Protein AF-A0A1H9UF86-F1 (afdb_monomer_lite)

Sequence (65 aa):
MATRTVTFEVDTEMLFDMLLKMNGETSDIGARVVGALLAENGIIDSIGMAIYGVYVVRPVEQVPA

Secondary structure (DSSP, 8-state):
--EEEEEEEE-HHHHHHHHHHTTT--HHHHHHHHHHHHSS--HHHHHHHHTTTEEEEEEEEEEP-

Foldseek 3Di:
DWDKDWDKDADPVLLVVVCVVVVNDCPQLVVLVVVQRPDFRDPVSQVSNVNNRIHTPDRIDTDDD

Radius of gyration: 12.72 Å; chains: 1; bounding box: 21×26×39 Å

Structure (mmCIF, N/CA/C/O backbone):
data_AF-A0A1H9UF86-F1
#
_entry.id   AF-A0A1H9UF86-F1
#
loop_
_atom_site.group_PDB
_atom_site.id
_atom_site.type_symbol
_atom_site.label_atom_id
_atom_site.label_alt_id
_atom_site.label_comp_id
_atom_site.label_asym_id
_atom_site.label_entity_id
_atom_site.label_seq_id
_atom_site.pdbx_PDB_ins_code
_atom_site.Cartn_x
_atom_site.Cartn_y
_atom_site.Cartn_z
_atom_site.occupancy
_atom_site.B_iso_or_equiv
_atom_site.auth_seq_id
_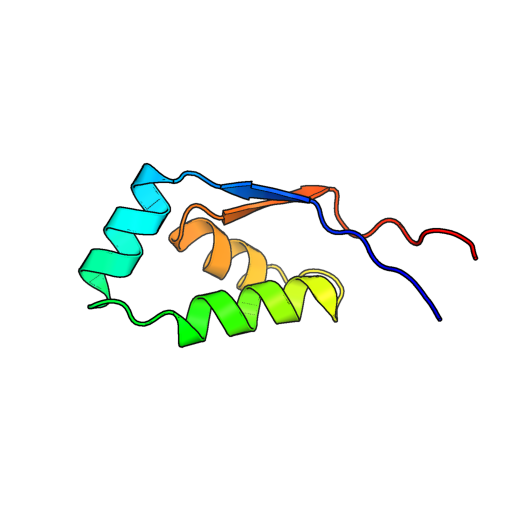atom_site.auth_comp_id
_atom_site.auth_asym_id
_atom_site.auth_atom_id
_atom_site.pdbx_PDB_model_num
ATOM 1 N N . MET A 1 1 ? 9.206 16.150 -15.678 1.00 53.72 1 MET A N 1
ATOM 2 C CA . MET A 1 1 ? 9.091 15.270 -14.495 1.00 53.72 1 MET A CA 1
ATOM 3 C C . MET A 1 1 ? 8.340 14.032 -14.941 1.00 53.72 1 MET A C 1
ATOM 5 O O . MET A 1 1 ? 7.338 14.200 -15.619 1.00 53.72 1 MET A O 1
ATOM 9 N N . ALA A 1 2 ? 8.843 12.829 -14.666 1.00 68.00 2 ALA A N 1
ATOM 10 C CA . ALA A 1 2 ? 8.124 11.604 -15.012 1.00 68.00 2 ALA A CA 1
ATOM 11 C C . ALA A 1 2 ? 7.088 11.316 -13.919 1.00 68.00 2 ALA A C 1
ATOM 13 O O . ALA A 1 2 ? 7.457 11.165 -12.754 1.00 68.00 2 ALA A O 1
ATOM 14 N N . THR A 1 3 ? 5.810 11.270 -14.285 1.00 68.94 3 THR A N 1
ATOM 15 C CA . THR A 1 3 ? 4.731 10.889 -13.369 1.00 68.94 3 THR A CA 1
ATOM 16 C C . THR A 1 3 ? 4.549 9.379 -13.436 1.00 68.94 3 THR A C 1
ATOM 18 O O . THR A 1 3 ? 4.434 8.809 -14.522 1.00 68.94 3 THR A O 1
ATOM 21 N N . ARG A 1 4 ? 4.544 8.728 -12.271 1.00 72.06 4 ARG A N 1
ATOM 22 C 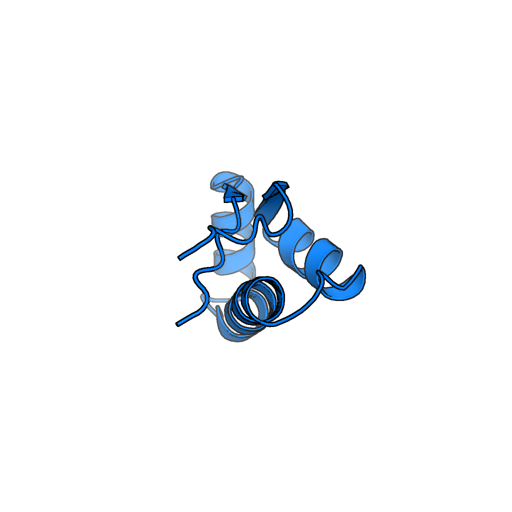CA . ARG A 1 4 ? 4.265 7.297 -12.133 1.00 72.06 4 ARG A CA 1
ATOM 23 C C . ARG A 1 4 ? 2.981 7.110 -11.346 1.00 72.06 4 ARG A C 1
ATOM 25 O O . ARG A 1 4 ? 2.819 7.708 -10.284 1.00 72.06 4 ARG A O 1
ATOM 32 N N . THR A 1 5 ? 2.104 6.257 -11.856 1.00 76.31 5 THR A N 1
ATOM 33 C CA . THR A 1 5 ? 0.870 5.871 -11.173 1.0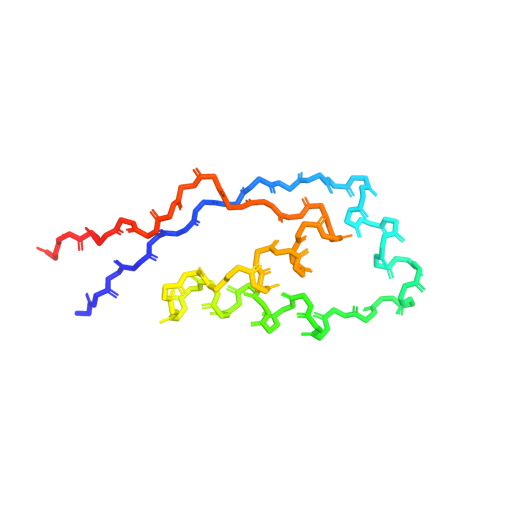0 76.31 5 THR A CA 1
ATOM 34 C C . THR A 1 5 ? 0.931 4.388 -10.842 1.00 76.31 5 THR A C 1
ATOM 36 O O . THR A 1 5 ? 1.231 3.569 -11.708 1.00 76.31 5 THR A O 1
ATOM 39 N N . VAL A 1 6 ? 0.644 4.056 -9.585 1.00 77.50 6 VAL A N 1
ATOM 40 C CA . VAL A 1 6 ? 0.487 2.682 -9.101 1.00 77.50 6 VAL A CA 1
ATOM 41 C C . VAL A 1 6 ? -0.886 2.585 -8.458 1.00 77.50 6 VAL A C 1
ATOM 43 O O . VAL A 1 6 ? -1.261 3.445 -7.660 1.00 77.50 6 VAL A O 1
ATOM 46 N N . THR A 1 7 ? -1.654 1.566 -8.833 1.00 83.31 7 THR A N 1
ATOM 47 C CA . THR A 1 7 ? -2.979 1.317 -8.257 1.00 83.31 7 THR A CA 1
ATOM 48 C C . THR A 1 7 ? -2.880 0.195 -7.239 1.00 83.31 7 THR A C 1
ATOM 50 O O . THR A 1 7 ? -2.457 -0.911 -7.582 1.00 83.31 7 THR A O 1
ATOM 53 N N . PHE A 1 8 ? -3.305 0.486 -6.012 1.00 85.50 8 PHE A N 1
ATOM 54 C CA . PHE A 1 8 ? -3.386 -0.481 -4.927 1.00 85.50 8 PHE A CA 1
ATOM 55 C C . PHE A 1 8 ? -4.843 -0.847 -4.652 1.00 85.50 8 PHE A C 1
ATOM 57 O O . PHE A 1 8 ? -5.713 0.023 -4.642 1.00 85.50 8 PHE A O 1
ATOM 64 N N . GLU A 1 9 ? -5.082 -2.123 -4.392 1.00 89.94 9 GLU A N 1
ATOM 65 C CA . GLU A 1 9 ? -6.296 -2.627 -3.763 1.00 89.94 9 GLU A CA 1
ATOM 66 C C . GLU A 1 9 ? -5.957 -2.996 -2.326 1.00 89.94 9 GLU A C 1
ATOM 68 O O . GLU A 1 9 ? -4.892 -3.553 -2.054 1.00 89.94 9 GLU A O 1
ATOM 73 N N . VAL A 1 10 ? -6.828 -2.607 -1.401 1.00 89.25 10 VAL A N 1
ATOM 74 C CA . VAL A 1 10 ? -6.565 -2.714 0.030 1.00 89.25 10 VAL A CA 1
ATOM 75 C C . VAL A 1 10 ? -7.728 -3.430 0.693 1.00 89.25 10 VAL A C 1
ATOM 77 O O . VAL A 1 10 ? -8.844 -2.911 0.714 1.00 89.25 10 VAL A O 1
ATOM 80 N N . ASP A 1 11 ? -7.442 -4.591 1.270 1.00 91.69 11 ASP A N 1
ATOM 81 C CA . ASP A 1 11 ? -8.307 -5.228 2.253 1.00 91.69 11 ASP A CA 1
ATOM 82 C C . ASP A 1 11 ? -8.152 -4.481 3.579 1.00 91.69 11 ASP A C 1
ATOM 84 O O . ASP A 1 11 ? -7.157 -4.609 4.298 1.00 91.69 11 ASP A O 1
ATOM 88 N N . THR A 1 12 ? -9.141 -3.647 3.886 1.00 89.06 12 THR A N 1
ATOM 89 C CA . THR A 1 12 ? -9.118 -2.819 5.088 1.00 89.06 12 THR A CA 1
ATOM 90 C C . THR A 1 12 ? -9.211 -3.642 6.366 1.00 89.06 12 THR A C 1
ATOM 92 O O . THR A 1 12 ? -8.605 -3.253 7.361 1.00 89.06 12 THR A O 1
ATOM 95 N N . GLU A 1 13 ? -9.934 -4.765 6.370 1.00 91.38 13 GLU A N 1
ATOM 96 C CA . GLU A 1 13 ? -10.067 -5.593 7.575 1.00 91.38 13 GLU A CA 1
ATOM 97 C C . GLU A 1 13 ? -8.720 -6.222 7.931 1.00 91.38 13 GLU A C 1
ATOM 99 O O . GLU A 1 13 ? -8.256 -6.107 9.069 1.00 91.38 13 GLU A O 1
ATOM 104 N N . MET A 1 14 ? -8.048 -6.797 6.934 1.00 88.31 14 MET A N 1
ATOM 105 C CA . MET A 1 14 ? -6.722 -7.383 7.106 1.00 88.31 14 MET A CA 1
ATOM 106 C C . MET A 1 14 ? -5.668 -6.327 7.458 1.00 88.31 14 MET A C 1
ATOM 108 O O . MET A 1 14 ? -4.846 -6.552 8.350 1.00 88.31 14 MET A O 1
ATOM 112 N N . LEU A 1 15 ? -5.705 -5.160 6.804 1.00 85.31 15 LEU A N 1
ATOM 113 C CA . LEU A 1 15 ? -4.784 -4.063 7.091 1.00 85.31 15 LEU A CA 1
ATOM 114 C C . LEU A 1 15 ? -4.904 -3.605 8.547 1.00 85.31 15 LEU A C 1
ATOM 116 O O . LEU A 1 15 ? -3.895 -3.508 9.246 1.00 85.31 15 LEU A O 1
ATOM 120 N N . PHE A 1 16 ? -6.122 -3.340 9.025 1.00 85.75 16 PHE A N 1
ATOM 121 C CA . PHE A 1 16 ? -6.321 -2.882 10.399 1.00 85.75 16 PHE A CA 1
ATOM 122 C C . PHE A 1 16 ? -5.977 -3.961 11.428 1.00 85.75 16 PHE A C 1
ATOM 124 O O . PHE A 1 16 ? -5.355 -3.635 12.438 1.00 85.75 16 PHE A O 1
ATOM 131 N N . ASP A 1 17 ? -6.296 -5.230 11.170 1.00 89.00 17 ASP A N 1
ATOM 132 C CA . ASP A 1 17 ? -5.914 -6.338 12.054 1.00 89.00 17 ASP A CA 1
ATOM 133 C C . ASP A 1 17 ? -4.385 -6.471 12.171 1.00 89.00 17 ASP A C 1
ATOM 135 O O . ASP A 1 17 ? -3.836 -6.610 13.266 1.00 89.00 17 ASP A O 1
ATOM 139 N N . MET A 1 18 ? -3.664 -6.334 11.057 1.00 82.81 18 MET A N 1
ATOM 140 C CA . MET A 1 18 ? -2.200 -6.376 11.054 1.00 82.81 18 MET A CA 1
ATOM 141 C C . MET A 1 18 ? -1.573 -5.165 11.743 1.00 82.81 18 MET A C 1
ATOM 143 O O . MET A 1 18 ? -0.630 -5.326 12.519 1.00 82.81 18 MET A O 1
ATOM 147 N N . LEU A 1 19 ? -2.121 -3.966 11.539 1.00 83.50 19 LEU A N 1
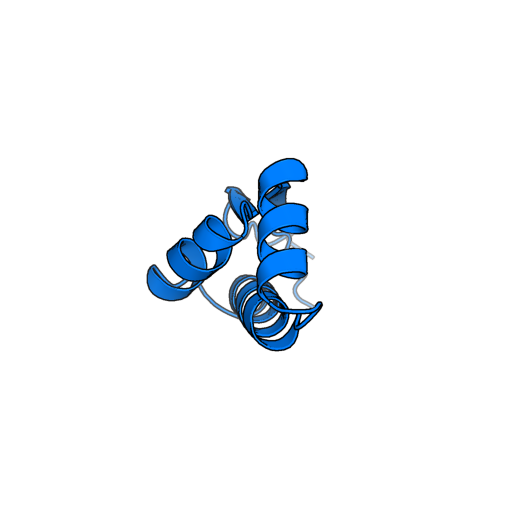ATOM 148 C CA . LEU A 1 19 ? -1.675 -2.770 12.256 1.00 83.50 19 LEU A CA 1
ATOM 149 C C . LEU A 1 19 ? -1.919 -2.890 13.763 1.00 83.50 19 LEU A C 1
ATOM 151 O O . LEU A 1 19 ? -1.049 -2.523 14.550 1.00 83.50 19 LEU A O 1
ATOM 155 N N . LEU A 1 20 ? -3.057 -3.449 14.178 1.00 85.94 20 LEU A N 1
ATOM 156 C CA . LEU A 1 20 ? -3.345 -3.724 15.588 1.00 85.94 20 LEU A CA 1
ATOM 157 C C . LEU A 1 20 ? -2.358 -4.744 16.174 1.00 85.94 20 LEU A C 1
ATOM 159 O O . LEU A 1 20 ? -1.811 -4.511 17.252 1.00 85.94 20 LEU A O 1
ATOM 163 N N . LYS A 1 21 ? -2.065 -5.831 15.449 1.00 84.31 21 LYS A N 1
ATOM 164 C CA . LYS A 1 21 ? -1.070 -6.846 15.849 1.00 84.31 21 LYS A CA 1
ATOM 165 C C . LYS A 1 21 ? 0.343 -6.278 15.985 1.00 84.31 21 LYS A C 1
ATOM 167 O O . LYS A 1 21 ? 1.108 -6.753 16.820 1.00 84.31 21 LYS A O 1
ATOM 172 N N . MET A 1 22 ? 0.673 -5.253 15.204 1.00 80.88 22 MET A N 1
ATOM 173 C CA . MET A 1 22 ? 1.961 -4.555 15.241 1.00 80.88 22 MET A CA 1
ATOM 174 C C . MET A 1 22 ? 1.969 -3.336 16.172 1.00 80.88 22 MET A C 1
ATOM 176 O O . MET A 1 22 ? 2.891 -2.526 16.117 1.00 80.88 22 MET A O 1
ATOM 180 N N . ASN A 1 23 ? 0.952 -3.178 17.028 1.00 84.50 23 ASN A N 1
ATOM 181 C CA . ASN A 1 23 ? 0.835 -2.043 17.949 1.00 84.50 23 ASN A CA 1
ATOM 182 C C . ASN A 1 23 ? 0.904 -0.672 17.234 1.00 84.50 23 ASN A C 1
ATOM 184 O O . ASN A 1 23 ? 1.449 0.298 17.762 1.00 84.50 23 ASN A O 1
ATOM 188 N N . GLY A 1 24 ? 0.374 -0.598 16.011 1.00 77.12 24 GLY A N 1
ATOM 189 C CA . GLY A 1 24 ? 0.359 0.605 15.179 1.00 77.12 24 GLY A CA 1
ATOM 190 C C . GLY A 1 24 ? 1.668 0.909 14.446 1.00 77.12 24 GLY A C 1
ATOM 191 O O . GLY A 1 24 ? 1.799 2.002 13.898 1.00 77.12 24 GLY A O 1
ATOM 192 N N . GLU A 1 25 ? 2.642 -0.004 14.416 1.00 81.06 25 GLU A N 1
ATOM 193 C CA . GLU A 1 25 ? 3.880 0.208 13.664 1.00 81.06 25 GLU A CA 1
ATOM 194 C C . GLU A 1 25 ? 3.639 0.129 12.141 1.00 81.06 25 GLU A C 1
ATOM 196 O O . GLU A 1 25 ? 3.318 -0.924 11.592 1.00 81.06 25 GLU A O 1
ATOM 201 N N . THR A 1 26 ? 3.813 1.256 11.440 1.00 82.50 26 THR A N 1
ATOM 202 C CA . THR A 1 26 ? 3.582 1.385 9.983 1.00 82.50 26 THR A CA 1
ATOM 203 C C . THR A 1 26 ? 4.866 1.557 9.159 1.00 82.50 26 THR A C 1
ATOM 205 O O . THR A 1 26 ? 4.796 1.797 7.952 1.00 82.50 26 THR A O 1
ATOM 208 N N . SER A 1 27 ? 6.038 1.503 9.794 1.00 84.00 27 SER A N 1
ATOM 209 C CA . SER A 1 27 ? 7.363 1.723 9.184 1.00 84.00 27 SER A CA 1
ATOM 210 C C . SER A 1 27 ? 7.608 0.789 7.989 1.00 84.00 27 SER A C 1
ATOM 212 O O . SER A 1 27 ? 7.901 1.251 6.883 1.00 84.00 27 SER A O 1
ATOM 214 N N . ASP A 1 28 ? 7.404 -0.511 8.195 1.00 83.19 28 ASP A N 1
ATOM 215 C CA . ASP A 1 28 ? 7.680 -1.568 7.220 1.00 83.19 28 ASP A CA 1
ATOM 216 C C . ASP A 1 28 ? 6.762 -1.507 5.998 1.00 83.19 28 ASP A C 1
ATOM 218 O O . ASP A 1 28 ? 7.222 -1.614 4.858 1.00 83.19 28 ASP A O 1
ATOM 222 N N . ILE A 1 29 ? 5.458 -1.307 6.213 1.00 84.19 29 ILE A N 1
ATOM 223 C CA . ILE A 1 29 ? 4.500 -1.190 5.109 1.00 84.19 29 ILE A CA 1
ATOM 224 C C . ILE A 1 29 ? 4.734 0.103 4.316 1.00 84.19 29 ILE A C 1
ATOM 226 O O . ILE A 1 29 ? 4.687 0.085 3.086 1.00 84.19 29 ILE A O 1
ATOM 230 N N . GLY A 1 30 ? 5.087 1.202 4.992 1.00 81.31 30 GLY A N 1
ATOM 231 C CA . GLY A 1 30 ? 5.428 2.469 4.347 1.00 81.31 30 GLY A CA 1
ATOM 232 C C . GLY A 1 30 ? 6.648 2.354 3.432 1.00 81.31 30 GLY A C 1
ATOM 233 O O . GLY A 1 30 ? 6.603 2.814 2.290 1.00 81.31 30 GLY A O 1
ATOM 234 N N . ALA A 1 31 ? 7.713 1.685 3.887 1.00 84.44 31 ALA A N 1
ATOM 235 C CA . ALA A 1 31 ? 8.910 1.456 3.078 1.00 84.44 31 ALA A CA 1
ATOM 236 C C . ALA A 1 31 ? 8.605 0.648 1.805 1.00 84.44 31 ALA A C 1
ATOM 238 O O . ALA A 1 31 ? 9.093 0.992 0.727 1.00 84.44 31 ALA A O 1
ATOM 239 N N . ARG A 1 32 ? 7.751 -0.377 1.907 1.00 83.38 32 ARG A N 1
ATOM 240 C CA . ARG A 1 32 ? 7.364 -1.231 0.769 1.00 83.38 32 ARG A CA 1
ATOM 241 C C . ARG A 1 32 ? 6.472 -0.505 -0.240 1.00 83.38 32 ARG A C 1
ATOM 243 O O . ARG A 1 32 ? 6.700 -0.626 -1.441 1.00 83.38 32 ARG A O 1
ATOM 250 N N . VAL A 1 33 ? 5.522 0.311 0.225 1.00 81.69 33 VAL A N 1
ATOM 251 C CA . VAL A 1 33 ? 4.686 1.155 -0.653 1.00 81.69 33 VAL A CA 1
ATOM 252 C C . VAL A 1 33 ? 5.542 2.174 -1.405 1.00 81.69 33 VAL A C 1
ATOM 254 O O . VAL A 1 33 ? 5.377 2.360 -2.610 1.00 81.69 33 VAL A O 1
ATOM 257 N N . VAL A 1 34 ? 6.4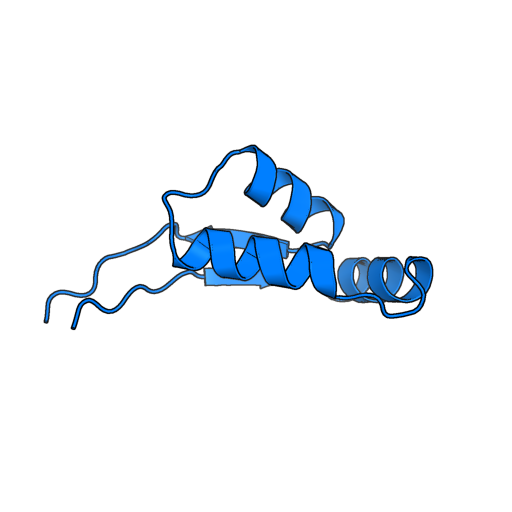99 2.810 -0.723 1.00 80.31 34 VAL A N 1
ATOM 258 C CA . VAL A 1 34 ? 7.449 3.725 -1.371 1.00 80.31 34 VAL A CA 1
ATOM 259 C C . VAL A 1 34 ? 8.347 2.972 -2.360 1.00 80.31 34 VAL A C 1
ATOM 261 O O . VAL A 1 34 ? 8.577 3.466 -3.464 1.00 80.31 34 VAL A O 1
ATOM 264 N N . GLY A 1 35 ? 8.790 1.758 -2.022 1.00 81.25 35 GLY A N 1
ATOM 265 C CA . GLY A 1 35 ? 9.522 0.870 -2.931 1.00 81.25 35 GLY A CA 1
ATOM 266 C C . GLY A 1 35 ? 8.764 0.604 -4.234 1.00 81.25 35 GLY A C 1
ATOM 267 O O . GLY A 1 35 ? 9.326 0.785 -5.315 1.00 81.25 35 GLY A O 1
ATOM 268 N N . ALA A 1 36 ? 7.465 0.307 -4.141 1.00 77.88 36 ALA A N 1
ATOM 269 C CA . ALA A 1 36 ? 6.592 0.086 -5.296 1.00 77.88 36 ALA A CA 1
ATOM 270 C C . ALA A 1 36 ? 6.426 1.323 -6.205 1.00 77.88 36 ALA A C 1
ATOM 272 O O . ALA A 1 36 ? 6.164 1.199 -7.400 1.00 77.88 36 ALA A O 1
ATOM 273 N N . LEU A 1 37 ? 6.594 2.534 -5.662 1.00 74.19 37 LEU A N 1
ATOM 274 C CA . LEU A 1 37 ? 6.555 3.782 -6.436 1.00 74.19 37 LEU A CA 1
ATOM 275 C C . LEU A 1 37 ? 7.903 4.093 -7.114 1.00 74.19 37 LEU A C 1
ATOM 277 O O . LEU A 1 37 ? 7.946 4.669 -8.211 1.00 74.19 37 LEU A O 1
ATOM 281 N N . LEU A 1 38 ? 9.014 3.729 -6.466 1.00 75.69 38 LEU A N 1
ATOM 282 C CA . LEU A 1 38 ? 10.370 4.062 -6.908 1.00 75.69 38 LEU A CA 1
ATOM 283 C C . LEU A 1 38 ? 10.974 3.029 -7.877 1.00 75.69 38 LEU A C 1
ATOM 285 O O . LEU A 1 38 ? 11.725 3.423 -8.776 1.00 75.69 38 LEU A O 1
ATOM 289 N N . ALA A 1 39 ? 10.634 1.743 -7.759 1.00 68.00 39 ALA A N 1
ATOM 290 C CA . ALA A 1 39 ? 11.268 0.646 -8.501 1.00 68.00 39 ALA A CA 1
ATOM 291 C C . ALA A 1 39 ? 10.278 -0.198 -9.333 1.00 68.00 39 ALA A C 1
ATOM 293 O O . ALA A 1 39 ? 9.064 -0.063 -9.210 1.00 68.00 39 ALA A O 1
ATOM 294 N N . GLU A 1 40 ? 10.802 -1.078 -10.199 1.00 63.00 40 GLU A N 1
ATOM 295 C CA . GLU A 1 40 ? 10.019 -2.216 -10.698 1.00 63.00 40 GLU A CA 1
ATOM 296 C C . GLU A 1 40 ? 9.695 -3.114 -9.502 1.00 63.00 40 GLU A C 1
ATOM 298 O O . GLU A 1 40 ? 10.608 -3.563 -8.810 1.00 63.00 40 GLU A O 1
ATOM 303 N N . ASN A 1 41 ? 8.401 -3.317 -9.237 1.00 62.03 41 ASN A N 1
ATOM 304 C CA . ASN A 1 41 ? 7.892 -4.051 -8.080 1.00 62.03 41 ASN A CA 1
ATOM 305 C C . ASN A 1 41 ? 8.653 -5.365 -7.859 1.00 62.03 41 ASN A C 1
ATOM 307 O O . ASN A 1 41 ? 8.459 -6.342 -8.586 1.00 62.03 41 ASN A O 1
ATOM 311 N N . GLY A 1 42 ? 9.493 -5.400 -6.824 1.00 65.81 42 GLY A N 1
ATOM 312 C CA . GLY A 1 42 ? 10.137 -6.627 -6.390 1.00 65.81 42 GLY A CA 1
ATOM 313 C C . GLY A 1 42 ? 9.091 -7.614 -5.872 1.00 65.81 42 GLY A C 1
ATOM 314 O O . GLY A 1 42 ? 8.129 -7.237 -5.195 1.00 65.81 42 GLY A O 1
ATOM 315 N N . ILE A 1 43 ? 9.291 -8.906 -6.150 1.00 70.44 43 ILE A N 1
ATOM 316 C CA . ILE A 1 43 ? 8.433 -9.986 -5.627 1.00 70.44 43 ILE A CA 1
ATOM 317 C C . ILE A 1 43 ? 8.354 -9.912 -4.091 1.00 70.44 43 ILE A C 1
ATOM 319 O O . ILE A 1 43 ? 7.295 -10.131 -3.511 1.00 70.44 43 ILE A O 1
ATOM 323 N N . ILE A 1 44 ? 9.457 -9.537 -3.437 1.00 75.75 44 ILE A N 1
ATOM 324 C CA . ILE A 1 44 ? 9.555 -9.414 -1.977 1.00 75.75 44 ILE A CA 1
ATOM 325 C C . ILE A 1 44 ? 8.649 -8.298 -1.444 1.00 75.75 44 ILE A C 1
ATOM 327 O O . ILE A 1 44 ? 7.914 -8.529 -0.488 1.00 75.75 44 ILE A O 1
ATOM 331 N N . ASP A 1 45 ? 8.651 -7.122 -2.074 1.00 78.94 45 ASP A N 1
ATOM 332 C CA . ASP A 1 45 ? 7.806 -6.001 -1.646 1.00 78.94 45 ASP A CA 1
ATOM 333 C C . ASP A 1 45 ? 6.327 -6.318 -1.862 1.00 78.94 45 ASP A C 1
ATOM 335 O O . ASP A 1 45 ? 5.498 -6.025 -1.006 1.00 78.94 45 ASP A O 1
ATOM 339 N N . SER A 1 46 ? 6.004 -7.004 -2.961 1.00 78.06 46 SER A N 1
ATOM 340 C CA . SER A 1 46 ? 4.637 -7.438 -3.268 1.00 78.06 46 SER A CA 1
ATOM 341 C C . SER A 1 46 ? 4.105 -8.423 -2.222 1.00 78.06 46 SER A C 1
ATOM 343 O O . SER A 1 46 ? 2.988 -8.265 -1.733 1.00 78.06 46 SER A O 1
ATOM 345 N N . ILE A 1 47 ? 4.921 -9.403 -1.818 1.00 81.62 47 ILE A N 1
ATOM 346 C CA . ILE A 1 47 ? 4.582 -10.341 -0.735 1.00 81.62 47 ILE A CA 1
ATOM 347 C C . ILE A 1 47 ? 4.469 -9.594 0.598 1.00 81.62 47 ILE A C 1
ATOM 349 O O . ILE A 1 47 ? 3.520 -9.796 1.354 1.00 81.62 47 ILE A O 1
ATOM 353 N N . GLY A 1 48 ? 5.421 -8.705 0.878 1.00 82.75 48 GLY A N 1
ATOM 354 C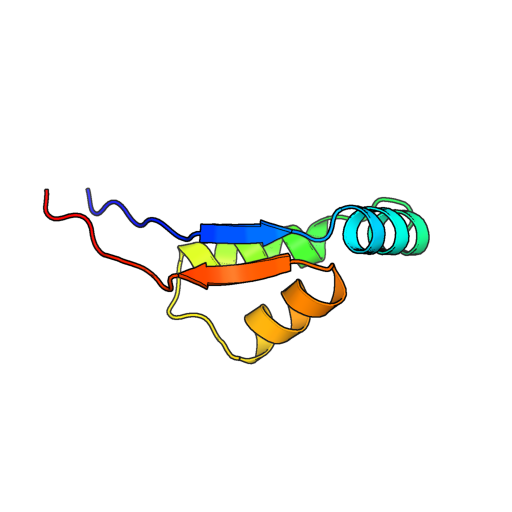 CA . GLY A 1 48 ? 5.453 -7.920 2.103 1.00 82.75 48 GLY A CA 1
ATOM 355 C C . GLY A 1 48 ? 4.292 -6.935 2.233 1.00 82.75 48 GLY A C 1
ATOM 356 O O . GLY A 1 48 ? 3.954 -6.597 3.359 1.00 82.75 48 GLY A O 1
ATOM 357 N N . MET A 1 49 ? 3.688 -6.488 1.131 1.00 85.81 49 MET A N 1
ATOM 358 C CA . MET A 1 49 ? 2.455 -5.692 1.108 1.00 85.81 49 MET A CA 1
ATOM 359 C C . MET A 1 49 ? 1.206 -6.573 1.239 1.00 85.81 49 MET A C 1
ATOM 361 O O . MET A 1 49 ? 0.298 -6.228 1.994 1.00 85.81 49 MET A O 1
ATOM 365 N N . ALA A 1 50 ? 1.191 -7.749 0.603 1.00 85.25 50 ALA A N 1
ATOM 366 C CA . ALA A 1 50 ? 0.072 -8.691 0.683 1.00 85.25 50 ALA A CA 1
ATOM 367 C C . ALA A 1 50 ? -0.184 -9.193 2.115 1.00 85.25 50 ALA A C 1
ATOM 369 O O . ALA A 1 50 ? -1.328 -9.439 2.486 1.00 85.25 50 ALA A O 1
ATOM 370 N N . ILE A 1 51 ? 0.861 -9.287 2.947 1.00 85.81 51 ILE A N 1
ATOM 371 C CA . ILE A 1 51 ? 0.736 -9.608 4.382 1.00 85.81 51 ILE A CA 1
ATOM 372 C C . ILE A 1 51 ? -0.093 -8.555 5.139 1.00 85.81 51 ILE A C 1
ATOM 374 O O . ILE A 1 51 ? -0.689 -8.881 6.157 1.00 85.81 51 ILE A O 1
ATOM 378 N N . TYR A 1 52 ? -0.166 -7.321 4.640 1.00 83.88 52 TYR A N 1
ATOM 379 C CA . TYR A 1 52 ? -0.970 -6.231 5.204 1.00 83.88 52 TYR A CA 1
ATOM 380 C C . TYR A 1 52 ? -2.280 -6.025 4.433 1.00 83.88 52 TYR A C 1
ATOM 382 O O . TYR A 1 52 ? -2.919 -4.992 4.594 1.00 83.88 52 TYR A O 1
ATOM 390 N N . GLY A 1 53 ? -2.662 -6.956 3.553 1.00 87.00 53 GLY A N 1
ATOM 391 C CA . GLY A 1 53 ? -3.850 -6.814 2.712 1.00 87.00 53 GLY A CA 1
ATOM 392 C C . GLY A 1 53 ? -3.705 -5.771 1.601 1.00 87.00 53 GLY A C 1
ATOM 393 O O . GLY A 1 53 ? -4.712 -5.296 1.090 1.00 87.00 53 GLY A O 1
ATOM 394 N N . VAL A 1 54 ? -2.480 -5.381 1.230 1.00 86.88 54 VAL A N 1
ATOM 395 C CA . VAL A 1 54 ? -2.223 -4.413 0.153 1.00 86.88 54 VAL A CA 1
ATOM 396 C C . VAL A 1 54 ? -1.738 -5.144 -1.098 1.00 86.88 54 VAL A C 1
ATOM 398 O O . VAL A 1 54 ? -0.703 -5.811 -1.085 1.00 86.88 54 VAL A O 1
ATOM 401 N N . TYR A 1 55 ? -2.461 -4.978 -2.201 1.00 86.56 55 TYR A N 1
ATOM 402 C CA . TYR A 1 55 ? -2.206 -5.649 -3.474 1.00 86.56 55 TYR A CA 1
ATOM 403 C C . TYR A 1 55 ? -1.994 -4.627 -4.587 1.00 86.56 55 TYR A C 1
ATOM 405 O O . TYR A 1 55 ? -2.715 -3.637 -4.678 1.00 86.56 55 TYR A O 1
ATOM 413 N N . VAL A 1 56 ? -1.022 -4.859 -5.470 1.00 82.19 56 VAL A N 1
ATOM 414 C CA . VAL A 1 56 ? -0.800 -3.995 -6.640 1.00 82.19 56 VAL A CA 1
ATOM 415 C C . VAL A 1 56 ? -1.652 -4.499 -7.803 1.00 82.19 56 VAL A C 1
ATOM 417 O O . VAL A 1 56 ? -1.398 -5.576 -8.334 1.00 82.19 56 VAL A O 1
ATOM 420 N N . VAL A 1 57 ? -2.651 -3.716 -8.213 1.00 77.62 57 VAL A N 1
ATOM 421 C CA . VAL A 1 57 ? -3.614 -4.095 -9.267 1.00 77.62 57 VAL A CA 1
ATOM 422 C C . VAL A 1 57 ? -3.104 -3.739 -10.656 1.00 77.62 57 VAL A C 1
ATOM 424 O O . VAL A 1 57 ? -3.326 -4.473 -11.618 1.00 77.62 57 VAL A O 1
ATOM 427 N N . ARG A 1 58 ? -2.416 -2.598 -10.777 1.00 64.06 58 ARG A N 1
ATOM 428 C CA . ARG A 1 58 ? -1.837 -2.151 -12.043 1.00 64.06 58 ARG A CA 1
ATOM 429 C C . ARG A 1 58 ? -0.385 -1.717 -11.823 1.00 64.06 58 ARG A C 1
ATOM 431 O O . ARG A 1 58 ? -0.159 -0.744 -11.097 1.00 64.06 58 ARG A O 1
ATOM 438 N N . PRO A 1 59 ? 0.597 -2.446 -12.385 1.00 61.31 59 PRO A N 1
ATOM 439 C CA . PRO A 1 59 ? 1.989 -2.024 -12.346 1.00 61.31 59 PRO A CA 1
ATOM 440 C C . PRO A 1 59 ? 2.187 -0.763 -13.199 1.00 61.31 59 PRO A C 1
ATOM 442 O O . PRO A 1 59 ? 1.396 -0.478 -14.093 1.00 61.31 59 PRO A O 1
ATOM 445 N N . VAL A 1 60 ? 3.236 -0.010 -12.865 1.00 55.56 60 VAL A N 1
ATOM 446 C CA . VAL A 1 60 ? 3.540 1.354 -13.325 1.00 55.56 60 VAL A CA 1
ATOM 447 C C . VAL A 1 60 ? 3.212 1.594 -14.809 1.00 55.56 60 VAL A C 1
ATOM 449 O O . VAL A 1 60 ? 3.918 1.108 -15.689 1.00 55.56 60 VAL A O 1
ATOM 452 N N . GLU A 1 61 ? 2.213 2.436 -15.088 1.00 55.69 61 GLU A N 1
ATOM 453 C CA . GLU A 1 61 ? 2.061 3.088 -16.397 1.00 55.69 61 GLU A CA 1
ATOM 454 C C . GLU A 1 61 ? 2.811 4.431 -16.353 1.00 55.69 61 GLU A C 1
ATOM 456 O O . GLU A 1 61 ? 2.545 5.284 -15.501 1.00 55.69 61 GLU A O 1
ATOM 461 N N . GLN A 1 62 ? 3.796 4.617 -17.241 1.00 50.50 62 GLN A N 1
ATOM 462 C CA . GLN A 1 62 ? 4.405 5.932 -17.453 1.00 50.50 62 GLN A CA 1
ATOM 463 C C . GLN A 1 62 ? 3.383 6.819 -18.158 1.00 50.50 62 GLN A C 1
ATOM 465 O O . GLN A 1 62 ? 2.998 6.537 -19.291 1.00 50.50 62 GLN A O 1
ATOM 470 N N . VAL A 1 63 ? 2.964 7.901 -17.505 1.00 55.06 63 VAL A N 1
ATOM 471 C CA . VAL A 1 63 ? 2.148 8.921 -18.165 1.00 55.06 63 VAL A CA 1
ATOM 472 C C . VAL A 1 63 ? 3.089 9.754 -19.045 1.00 55.06 63 VAL A C 1
ATOM 474 O O . VAL A 1 63 ? 4.011 10.369 -18.495 1.00 55.06 63 VAL A O 1
ATOM 477 N N . PRO A 1 64 ? 2.930 9.756 -20.385 1.00 47.75 64 PRO A N 1
ATOM 478 C CA . PRO A 1 64 ? 3.719 10.631 -21.243 1.00 47.75 64 PRO A CA 1
ATOM 479 C C . PRO A 1 64 ? 3.414 12.089 -20.881 1.00 47.75 64 PRO A C 1
ATOM 481 O O . PRO A 1 64 ? 2.259 12.444 -20.648 1.00 47.75 64 PRO A O 1
ATOM 484 N N . ALA A 1 65 ? 4.480 12.883 -20.756 1.00 55.12 65 ALA A N 1
ATOM 485 C CA . ALA A 1 65 ? 4.430 14.293 -20.374 1.00 55.12 65 ALA A CA 1
ATOM 486 C C . ALA A 1 65 ? 3.713 15.166 -21.411 1.00 55.12 65 ALA A C 1
ATOM 488 O O . ALA A 1 65 ? 3.819 14.851 -22.619 1.00 55.12 65 ALA A O 1
#

pLDDT: mean 77.41, std 11.04, range [47.75, 91.69]